Protein AF-A0A530L9T7-F1 (afdb_monomer)

Solvent-accessible surface area (backbone atoms only — not comparable to full-atom values): 3645 Å² total; per-residue (Å²): 111,66,67,59,52,52,54,54,50,52,55,51,52,53,52,41,52,52,28,51,75,72,74,41,85,75,87,82,74,62,88,94,47,65,69,63,60,48,51,50,52,50,51,52,55,64,65,47,48,88,64,51,76,70,66,84,77,117

Structure (mmCIF, N/CA/C/O backbone):
data_AF-A0A530L9T7-F1
#
_entry.id   AF-A0A530L9T7-F1
#
loop_
_atom_site.group_PDB
_atom_site.id
_atom_site.type_symbol
_atom_site.label_atom_id
_atom_site.label_alt_id
_atom_site.label_comp_id
_atom_site.label_asym_id
_atom_si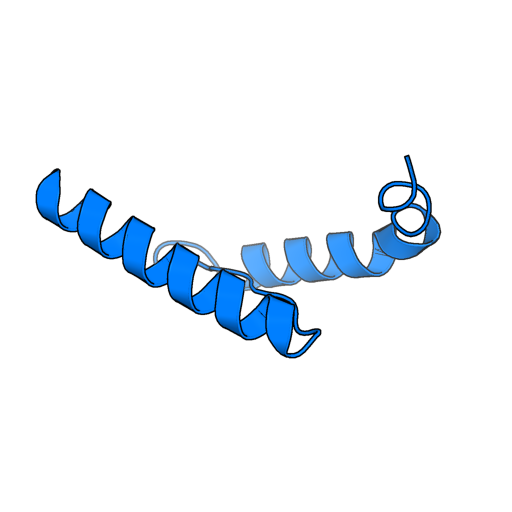te.label_entity_id
_atom_site.label_seq_id
_atom_site.pdbx_PDB_ins_code
_atom_site.Cartn_x
_atom_site.Cartn_y
_atom_site.Cartn_z
_atom_site.occupancy
_atom_site.B_iso_or_equiv
_atom_site.auth_seq_id
_atom_site.auth_comp_id
_atom_site.auth_asym_id
_atom_site.auth_atom_id
_atom_site.pdbx_PDB_model_num
ATOM 1 N N . GLY A 1 1 ? -13.869 -5.545 16.575 1.00 79.25 1 GLY A N 1
ATOM 2 C CA . GLY A 1 1 ? -12.466 -5.467 16.111 1.00 79.25 1 GLY A CA 1
ATOM 3 C C . GLY A 1 1 ? -12.204 -6.361 14.910 1.00 79.25 1 GLY A C 1
ATOM 4 O O . GLY A 1 1 ? -11.693 -5.892 13.903 1.00 79.25 1 GLY A O 1
ATOM 5 N N . GLU A 1 2 ? -12.540 -7.646 14.996 1.00 95.94 2 GLU A N 1
ATOM 6 C CA . GLU A 1 2 ? -12.361 -8.604 13.896 1.00 95.94 2 GLU A CA 1
ATOM 7 C C . GLU A 1 2 ? -13.208 -8.291 12.662 1.00 95.94 2 GLU A C 1
ATOM 9 O O . GLU A 1 2 ? -12.656 -8.192 11.573 1.00 95.94 2 GLU A O 1
ATOM 14 N N . GLU A 1 3 ? -14.495 -8.008 12.846 1.00 97.00 3 GLU A N 1
ATOM 15 C CA . GLU A 1 3 ? -15.401 -7.623 11.756 1.00 97.00 3 GLU A CA 1
ATOM 16 C C . GLU A 1 3 ? -14.894 -6.403 10.968 1.00 97.00 3 GLU A C 1
ATOM 18 O O . GLU A 1 3 ? -14.847 -6.419 9.741 1.00 97.00 3 GLU A O 1
ATOM 23 N N . TYR A 1 4 ? -14.381 -5.386 11.669 1.00 96.00 4 TYR A N 1
ATOM 24 C CA . TYR A 1 4 ? -13.732 -4.235 11.037 1.00 96.00 4 TYR A CA 1
ATOM 25 C C . TYR A 1 4 ? -12.511 -4.641 10.200 1.00 96.00 4 TYR A C 1
ATOM 27 O O . TYR A 1 4 ? -12.340 -4.159 9.082 1.00 96.00 4 TYR A O 1
ATOM 35 N N . ARG A 1 5 ? -11.663 -5.546 10.707 1.00 95.75 5 ARG A N 1
ATOM 36 C CA . ARG A 1 5 ? -10.490 -6.034 9.964 1.00 95.75 5 ARG A CA 1
ATOM 37 C C . ARG A 1 5 ? -10.897 -6.819 8.717 1.00 95.75 5 ARG A C 1
ATOM 39 O O . ARG A 1 5 ? -10.246 -6.657 7.687 1.00 95.75 5 ARG A O 1
ATOM 46 N N . LEU A 1 6 ? -11.959 -7.620 8.803 1.00 97.25 6 LEU A N 1
ATOM 47 C CA . LEU A 1 6 ? -12.507 -8.373 7.673 1.00 97.25 6 LEU A CA 1
ATOM 48 C C . LEU A 1 6 ? -13.042 -7.432 6.592 1.00 97.25 6 LEU A C 1
ATOM 50 O O . LEU A 1 6 ? -12.620 -7.529 5.439 1.00 97.25 6 LEU A O 1
ATOM 54 N N . LEU A 1 7 ? -13.877 -6.461 6.971 1.00 97.88 7 LEU A N 1
ATOM 55 C CA . LEU A 1 7 ? -14.404 -5.461 6.042 1.00 97.88 7 LEU A CA 1
ATOM 56 C C . LEU A 1 7 ? -13.280 -4.630 5.404 1.00 97.88 7 LEU A C 1
ATOM 58 O O . LEU A 1 7 ? -13.259 -4.408 4.192 1.00 97.88 7 LEU A O 1
ATOM 62 N N . TYR A 1 8 ? -12.302 -4.209 6.207 1.00 96.00 8 TYR A N 1
ATOM 63 C CA . TYR A 1 8 ? -11.142 -3.462 5.729 1.00 96.00 8 TYR A CA 1
ATOM 64 C C . TYR A 1 8 ? -10.286 -4.280 4.748 1.00 96.00 8 TYR A C 1
ATOM 66 O O . TYR A 1 8 ? -9.817 -3.750 3.738 1.00 96.00 8 TYR A O 1
ATOM 74 N N . ALA A 1 9 ? -10.095 -5.577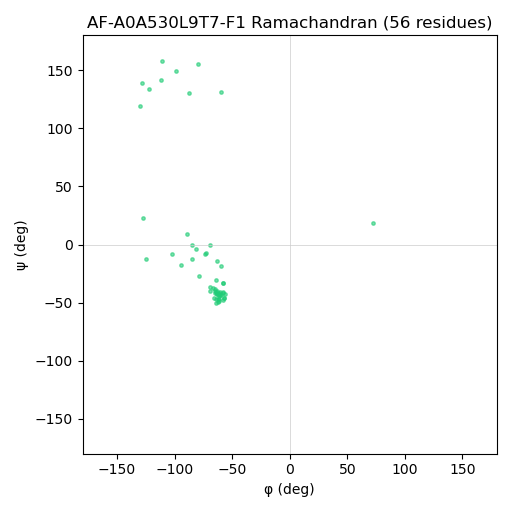 5.004 1.00 96.44 9 ALA A N 1
ATOM 75 C CA . ALA A 1 9 ? -9.391 -6.471 4.092 1.00 96.44 9 ALA A CA 1
ATOM 76 C C . ALA A 1 9 ? -10.156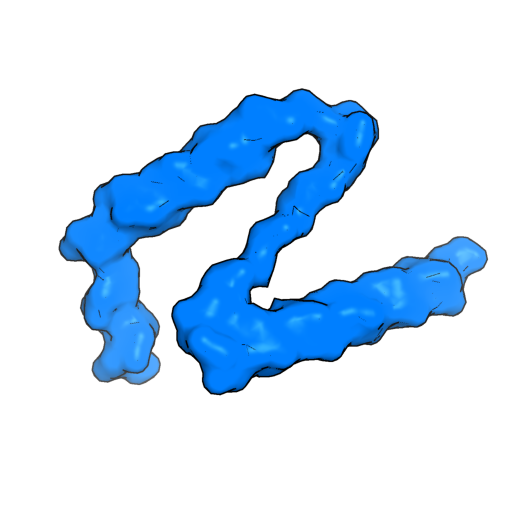 -6.664 2.774 1.00 96.44 9 ALA A C 1
ATOM 78 O O . ALA A 1 9 ? -9.547 -6.509 1.714 1.00 96.44 9 ALA A O 1
ATOM 79 N N . ALA A 1 10 ? -11.468 -6.913 2.833 1.00 98.00 10 ALA A N 1
ATOM 80 C CA . ALA A 1 10 ? -12.319 -7.087 1.655 1.00 98.00 10 ALA A CA 1
ATOM 81 C C . ALA A 1 10 ? -12.280 -5.852 0.742 1.00 98.00 10 ALA A C 1
ATOM 83 O O . ALA A 1 10 ? -11.981 -5.961 -0.447 1.00 98.00 10 ALA A O 1
ATOM 84 N N . ARG A 1 11 ? -12.435 -4.650 1.311 1.00 97.38 11 ARG A N 1
ATOM 85 C CA . ARG A 1 11 ? -12.339 -3.394 0.552 1.00 97.38 11 ARG A CA 1
ATOM 86 C C . ARG A 1 11 ? -10.985 -3.234 -0.148 1.00 97.38 11 ARG A C 1
ATOM 88 O O . ARG A 1 11 ? -10.919 -2.773 -1.286 1.00 97.38 11 ARG A O 1
ATOM 95 N N . ARG A 1 12 ? -9.882 -3.598 0.517 1.00 96.94 12 ARG A N 1
ATOM 96 C CA . ARG A 1 12 ? -8.548 -3.543 -0.107 1.00 96.94 12 ARG A CA 1
ATOM 97 C C . ARG A 1 12 ? -8.408 -4.542 -1.252 1.00 96.94 12 ARG A C 1
ATOM 99 O O . ARG A 1 12 ? -7.782 -4.208 -2.254 1.00 96.94 12 ARG A O 1
ATOM 106 N N . GLN A 1 13 ? -8.987 -5.733 -1.119 1.00 97.69 13 GLN A N 1
ATOM 107 C CA . GLN A 1 13 ? -8.990 -6.737 -2.184 1.00 97.69 13 GLN A CA 1
ATOM 108 C C . GLN A 1 13 ? -9.778 -6.259 -3.408 1.00 97.69 13 GLN A C 1
ATOM 110 O O . GLN A 1 13 ? -9.296 -6.413 -4.529 1.00 97.69 13 GLN A O 1
ATOM 115 N N . GLU A 1 14 ? -10.933 -5.619 -3.210 1.00 98.19 14 GLU A N 1
ATOM 116 C CA . GLU A 1 14 ? -11.715 -5.051 -4.315 1.00 98.19 14 GLU A CA 1
ATOM 117 C C . GLU A 1 14 ? -10.937 -3.975 -5.080 1.00 98.19 14 GLU A C 1
ATOM 119 O O . GLU A 1 14 ? -10.863 -4.026 -6.309 1.00 98.19 14 GLU A O 1
ATOM 124 N N . LEU A 1 15 ? -10.304 -3.033 -4.371 1.00 97.81 15 LEU A N 1
ATOM 125 C CA . LEU A 1 15 ? -9.489 -1.986 -4.997 1.00 97.81 15 LEU A CA 1
ATOM 126 C C . LEU A 1 15 ? -8.307 -2.573 -5.776 1.00 97.81 15 LEU A C 1
ATOM 128 O O . LEU A 1 15 ? -8.075 -2.188 -6.921 1.00 97.81 15 LEU A O 1
ATOM 132 N N . ALA A 1 16 ? -7.605 -3.551 -5.198 1.00 97.19 16 ALA A N 1
ATOM 133 C CA . ALA A 1 16 ? -6.508 -4.234 -5.877 1.00 97.19 16 ALA A CA 1
ATOM 134 C C . ALA A 1 16 ? -6.977 -4.944 -7.159 1.00 97.19 16 ALA A C 1
ATOM 136 O O . ALA A 1 16 ? -6.303 -4.875 -8.190 1.00 97.19 16 ALA A O 1
ATOM 137 N N . ALA A 1 17 ? -8.146 -5.591 -7.122 1.00 97.75 17 ALA A N 1
ATOM 138 C CA . ALA A 1 17 ? -8.732 -6.239 -8.290 1.00 97.75 17 ALA A CA 1
ATOM 139 C C . ALA A 1 17 ? -9.097 -5.226 -9.390 1.00 97.75 17 ALA A C 1
ATOM 141 O O . ALA A 1 17 ? -8.838 -5.489 -10.566 1.00 97.75 17 ALA A O 1
ATOM 142 N N . TRP A 1 18 ? -9.647 -4.062 -9.026 1.00 98.12 18 TRP A N 1
ATOM 143 C CA . TRP A 1 18 ? -9.923 -2.969 -9.965 1.00 98.12 18 TRP A CA 1
ATOM 144 C C . TRP A 1 18 ? -8.648 -2.432 -10.619 1.00 98.12 18 TRP A C 1
ATOM 146 O O . TRP A 1 18 ? -8.587 -2.369 -11.847 1.00 98.12 18 TRP A O 1
ATOM 156 N N . CYS A 1 19 ? -7.616 -2.118 -9.830 1.00 97.50 19 CYS A N 1
ATOM 157 C CA . CYS A 1 19 ? -6.326 -1.660 -10.352 1.00 97.50 19 CYS A CA 1
ATOM 158 C C . CYS A 1 19 ? -5.726 -2.683 -11.324 1.00 97.50 19 CYS A C 1
ATOM 160 O O . CYS A 1 19 ? -5.367 -2.321 -12.442 1.00 97.50 19 CYS A O 1
ATOM 162 N N . LYS A 1 20 ? -5.727 -3.973 -10.960 1.00 95.00 20 LYS A N 1
ATOM 163 C CA . LYS A 1 20 ? -5.218 -5.046 -11.826 1.00 95.00 20 LYS A CA 1
ATOM 164 C C . LYS A 1 20 ? -5.945 -5.106 -13.173 1.00 95.00 20 LYS A C 1
ATOM 166 O O . LYS A 1 20 ? -5.290 -5.276 -14.197 1.00 95.00 20 LYS A O 1
ATOM 171 N N . ARG A 1 21 ? -7.275 -4.947 -13.196 1.00 96.56 21 ARG A N 1
ATOM 172 C CA . ARG A 1 21 ? -8.054 -4.918 -14.452 1.00 96.56 21 ARG A CA 1
ATOM 173 C C . ARG A 1 21 ? -7.698 -3.735 -15.353 1.00 96.56 21 ARG A C 1
ATOM 175 O O . ARG A 1 21 ? -7.788 -3.870 -16.566 1.00 96.56 21 ARG A O 1
ATOM 182 N N . LEU A 1 22 ? -7.288 -2.610 -14.772 1.00 97.38 22 LEU A N 1
ATOM 183 C CA . LEU A 1 22 ? -6.845 -1.414 -15.497 1.00 97.38 22 LEU A CA 1
ATOM 184 C C . LEU A 1 22 ? -5.356 -1.462 -15.891 1.00 97.38 22 LEU A C 1
ATOM 186 O O . LEU A 1 22 ? -4.856 -0.519 -16.496 1.00 97.38 22 LEU A O 1
ATOM 190 N N . GLY A 1 23 ? -4.637 -2.535 -15.542 1.00 94.19 23 GLY A N 1
ATOM 191 C CA . GLY A 1 23 ? -3.186 -2.622 -15.728 1.00 94.19 23 GLY A CA 1
ATOM 192 C C . GLY A 1 23 ? -2.388 -1.749 -14.754 1.00 94.19 23 GLY A C 1
ATOM 193 O O . GLY A 1 23 ? -1.229 -1.444 -15.012 1.00 94.19 23 GLY A O 1
ATOM 194 N N . TRP A 1 24 ? -2.997 -1.321 -13.647 1.00 94.38 24 TRP A N 1
ATOM 195 C CA . TRP A 1 24 ? -2.368 -0.484 -12.625 1.00 94.38 24 TRP A CA 1
ATOM 196 C C . TRP A 1 24 ? -1.876 -1.320 -11.442 1.00 94.38 24 TRP A C 1
ATOM 198 O O . TRP A 1 24 ? -2.479 -2.333 -11.073 1.00 94.38 24 TRP A O 1
ATOM 208 N N . SER A 1 25 ? -0.800 -0.863 -10.801 1.00 91.38 25 SER A N 1
ATOM 209 C CA . SER A 1 25 ? -0.342 -1.399 -9.519 1.00 91.38 25 SER A CA 1
ATOM 210 C C . SER A 1 25 ? -1.166 -0.830 -8.355 1.00 91.38 25 SER A C 1
ATOM 212 O O . SER A 1 25 ? -1.765 0.241 -8.452 1.00 91.38 25 SER A O 1
ATOM 214 N N . PHE A 1 26 ? -1.218 -1.561 -7.238 1.00 93.94 26 PHE A N 1
ATOM 215 C CA . PHE A 1 26 ? -1.905 -1.140 -6.016 1.00 93.94 26 PHE A CA 1
ATOM 216 C C . PHE A 1 26 ? -0.977 -1.304 -4.811 1.00 93.9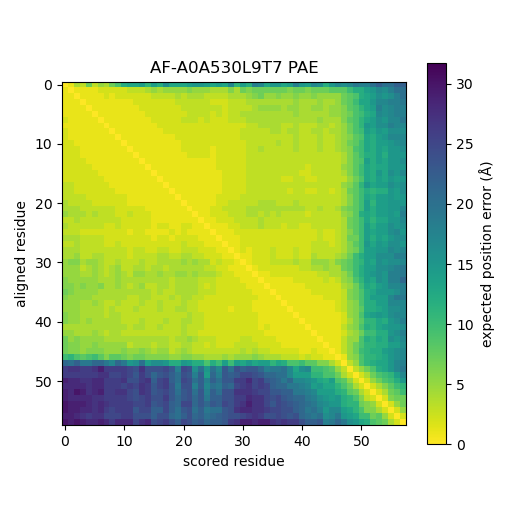4 26 PHE A C 1
ATOM 218 O O . PHE A 1 26 ? -0.564 -2.418 -4.491 1.00 93.94 26 PHE A O 1
ATOM 225 N N . THR A 1 27 ? -0.684 -0.197 -4.127 1.00 93.44 27 THR A N 1
ATOM 226 C CA . THR A 1 27 ? 0.196 -0.161 -2.952 1.00 93.44 27 THR A CA 1
ATOM 227 C C . THR A 1 27 ? -0.508 0.540 -1.800 1.00 93.44 27 THR A C 1
ATOM 229 O O . THR A 1 27 ? -1.154 1.567 -1.988 1.00 93.44 27 THR A O 1
ATOM 232 N N . VAL A 1 28 ? -0.360 0.001 -0.589 1.00 93.25 28 VAL A N 1
ATOM 233 C CA . VAL A 1 28 ? -0.922 0.584 0.635 1.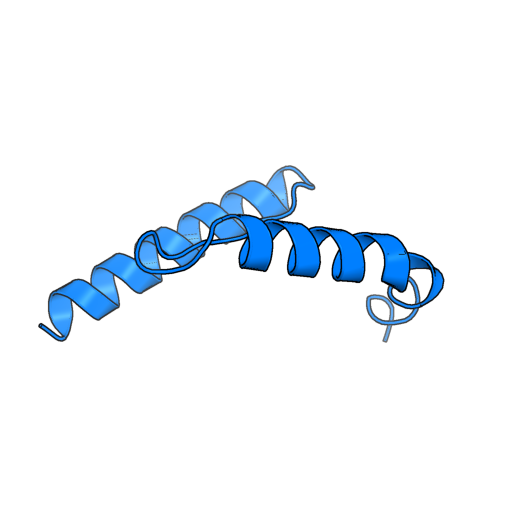00 93.25 28 VAL A CA 1
ATOM 234 C C . VAL A 1 28 ? 0.182 1.102 1.552 1.00 93.25 28 VAL A C 1
ATOM 236 O O . VAL A 1 28 ? 1.220 0.461 1.716 1.00 93.25 28 VAL A O 1
ATOM 239 N N . ASN A 1 29 ? -0.066 2.243 2.188 1.00 94.00 29 ASN A N 1
ATOM 240 C CA . ASN A 1 29 ? 0.747 2.783 3.272 1.00 94.00 29 ASN A CA 1
ATOM 241 C C . ASN A 1 29 ? -0.152 2.967 4.498 1.00 94.00 29 ASN A C 1
ATOM 243 O O . ASN A 1 29 ? -1.276 3.452 4.375 1.00 94.00 29 ASN A O 1
ATOM 247 N N . HIS A 1 30 ? 0.324 2.531 5.661 1.00 92.12 30 HIS A N 1
ATOM 248 C CA . HIS A 1 30 ? -0.354 2.825 6.916 1.00 92.12 30 HIS A CA 1
ATOM 249 C C . HIS A 1 30 ? 0.169 4.167 7.432 1.00 92.12 30 HIS A C 1
ATOM 251 O O . HIS A 1 30 ? 1.380 4.368 7.483 1.00 92.12 30 HIS A O 1
ATOM 257 N N . THR A 1 31 ? -0.732 5.078 7.799 1.00 91.44 31 THR A N 1
ATOM 258 C CA . THR A 1 31 ? -0.403 6.482 8.108 1.00 91.44 31 THR A CA 1
ATOM 259 C C . THR A 1 31 ? 0.321 6.675 9.440 1.00 91.44 31 THR A C 1
ATOM 261 O O . THR A 1 31 ? 0.763 7.776 9.738 1.00 91.44 31 THR A O 1
ATOM 264 N N . ASP A 1 32 ? 0.442 5.616 10.243 1.00 95.94 32 ASP A N 1
ATOM 265 C CA . ASP A 1 32 ? 1.303 5.578 11.434 1.00 95.94 32 ASP A CA 1
ATOM 266 C C . ASP A 1 32 ? 2.780 5.298 11.091 1.00 95.94 32 ASP A C 1
ATOM 268 O O . ASP A 1 32 ? 3.632 5.315 11.978 1.00 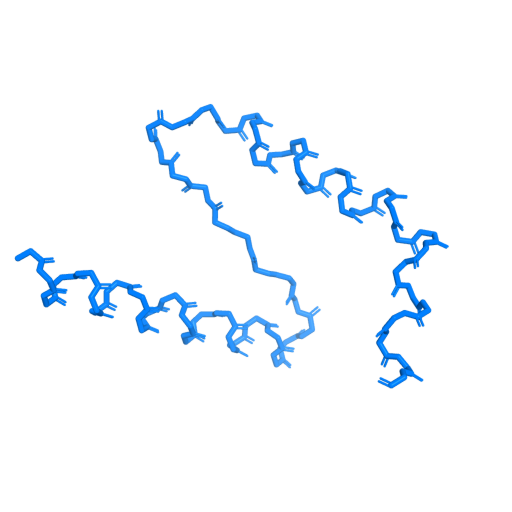95.94 32 ASP A O 1
ATOM 272 N N . ARG A 1 33 ? 3.094 5.044 9.814 1.00 93.31 33 ARG A N 1
ATOM 273 C CA . ARG A 1 33 ? 4.453 4.863 9.301 1.00 93.31 33 ARG A CA 1
ATOM 274 C C . ARG A 1 33 ? 4.846 6.027 8.418 1.00 93.31 33 ARG A C 1
ATOM 276 O O . ARG A 1 33 ? 4.010 6.693 7.810 1.00 93.31 33 ARG A O 1
ATOM 283 N N . LEU A 1 34 ? 6.154 6.216 8.274 1.00 97.06 34 LEU A N 1
ATOM 284 C CA . LEU A 1 34 ? 6.684 7.204 7.349 1.00 97.06 34 LEU A CA 1
ATOM 285 C C . LEU A 1 34 ? 6.223 6.889 5.922 1.00 97.06 34 LEU A C 1
ATOM 287 O O . LEU A 1 34 ? 6.375 5.769 5.429 1.00 97.06 34 LEU A O 1
ATOM 291 N N . ALA A 1 35 ? 5.712 7.903 5.225 1.00 93.50 35 ALA A N 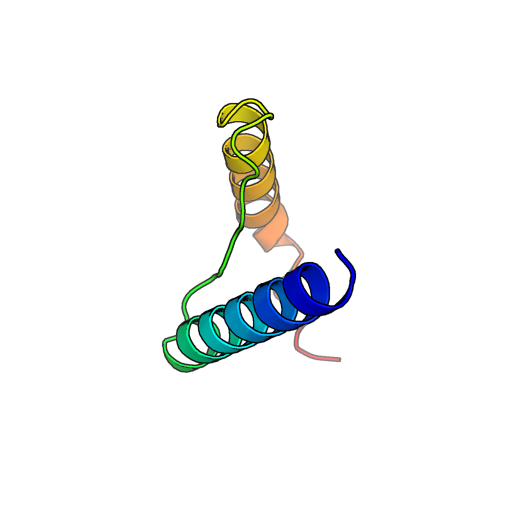1
ATOM 292 C CA . ALA A 1 35 ? 5.353 7.781 3.814 1.00 93.50 35 ALA A CA 1
ATOM 293 C C . ALA A 1 35 ? 6.562 7.355 2.959 1.00 93.50 35 ALA A C 1
ATOM 295 O O . ALA A 1 35 ? 6.418 6.581 2.010 1.00 93.50 35 ALA A O 1
ATOM 296 N N . SER A 1 36 ? 7.768 7.791 3.345 1.00 95.50 36 SER A N 1
ATOM 297 C CA . SER A 1 36 ? 9.023 7.415 2.692 1.00 95.50 36 SER A CA 1
ATOM 298 C C . SER A 1 36 ? 9.257 5.903 2.668 1.00 95.50 36 SER A C 1
ATOM 300 O O . SER A 1 36 ? 9.779 5.407 1.675 1.00 95.50 36 SER A O 1
ATOM 302 N N . GLU A 1 37 ? 8.811 5.140 3.674 1.00 94.12 37 GLU A N 1
ATOM 303 C CA . GLU A 1 37 ? 8.931 3.675 3.649 1.00 94.12 37 GLU A CA 1
ATOM 304 C C . GLU A 1 37 ? 8.168 3.058 2.473 1.00 94.12 37 GLU A C 1
ATOM 306 O O . GLU A 1 37 ? 8.667 2.142 1.819 1.00 94.12 37 GLU A O 1
ATOM 311 N N . ALA A 1 38 ? 6.955 3.545 2.192 1.00 93.75 38 ALA A N 1
ATOM 3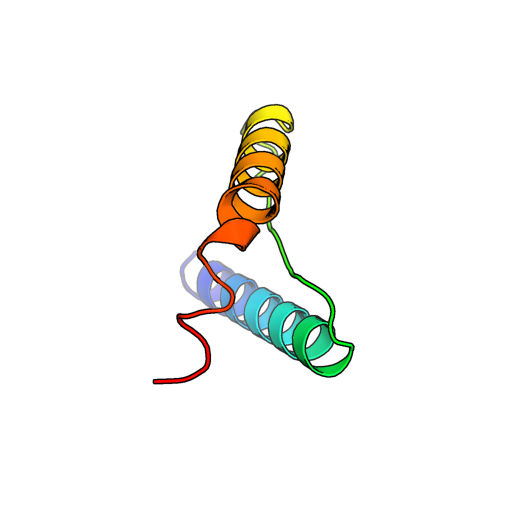12 C CA . ALA A 1 38 ? 6.179 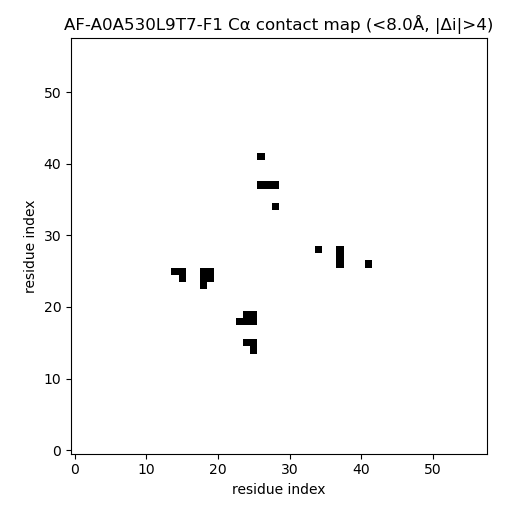3.057 1.056 1.00 93.75 38 ALA A CA 1
ATOM 313 C C . ALA A 1 38 ? 6.816 3.478 -0.271 1.00 93.75 38 ALA A C 1
ATOM 315 O O . ALA A 1 38 ? 6.900 2.659 -1.185 1.00 93.75 38 ALA A O 1
ATOM 316 N N . LEU A 1 39 ? 7.323 4.711 -0.354 1.00 93.69 39 LEU A N 1
ATOM 317 C CA . LEU A 1 39 ? 8.007 5.206 -1.550 1.00 93.69 39 LEU A CA 1
ATOM 318 C C . LEU A 1 39 ? 9.282 4.411 -1.855 1.00 93.69 39 LEU A C 1
ATOM 320 O O . LEU A 1 39 ? 9.489 4.025 -3.001 1.00 93.69 39 LEU A O 1
ATOM 324 N N . VAL A 1 40 ? 10.097 4.088 -0.845 1.00 94.00 40 VAL A N 1
ATOM 325 C CA . VAL A 1 40 ? 11.296 3.252 -1.024 1.00 94.00 40 VAL A CA 1
ATOM 326 C C . VAL A 1 40 ? 10.916 1.852 -1.500 1.00 94.00 40 VAL A C 1
ATOM 328 O O . VAL A 1 40 ? 11.544 1.336 -2.419 1.00 94.00 40 VAL A O 1
ATOM 331 N N . ARG A 1 41 ? 9.870 1.232 -0.940 1.00 89.62 41 ARG A N 1
ATOM 332 C CA . ARG A 1 41 ? 9.404 -0.091 -1.400 1.00 89.62 41 ARG A CA 1
ATOM 333 C C . ARG A 1 41 ? 8.941 -0.063 -2.854 1.00 89.62 41 ARG A C 1
ATOM 335 O O . ARG A 1 41 ? 9.278 -0.977 -3.600 1.00 89.62 41 ARG A O 1
ATOM 342 N N . ILE A 1 42 ? 8.210 0.979 -3.255 1.00 91.81 42 ILE A N 1
ATOM 343 C CA . ILE A 1 42 ? 7.800 1.183 -4.651 1.00 91.81 42 ILE A CA 1
ATOM 344 C C . ILE A 1 42 ? 9.033 1.342 -5.538 1.00 91.81 42 ILE A C 1
ATOM 346 O O . ILE A 1 42 ? 9.145 0.649 -6.544 1.00 91.81 42 ILE A O 1
ATOM 350 N N . HIS A 1 43 ? 9.982 2.192 -5.140 1.00 92.56 43 HIS A N 1
ATOM 351 C CA . HIS A 1 43 ? 11.224 2.387 -5.880 1.00 92.56 43 HIS A CA 1
ATOM 352 C C . HIS A 1 43 ? 11.985 1.068 -6.060 1.00 92.56 43 HIS A C 1
ATOM 354 O O . HIS A 1 43 ? 12.393 0.747 -7.169 1.00 92.56 43 HIS A O 1
ATOM 360 N N . MET A 1 44 ? 12.119 0.262 -5.005 1.00 90.44 44 MET A N 1
ATOM 361 C CA . MET A 1 44 ? 12.777 -1.044 -5.096 1.00 90.44 44 MET A CA 1
ATOM 362 C C . MET A 1 44 ? 12.014 -2.018 -5.992 1.00 90.44 44 MET A C 1
ATOM 364 O O . MET A 1 44 ? 12.645 -2.729 -6.765 1.00 90.44 44 MET A O 1
ATOM 368 N N . ALA A 1 45 ? 10.680 -2.042 -5.931 1.00 85.94 45 ALA A N 1
ATOM 369 C CA . ALA A 1 45 ? 9.870 -2.889 -6.803 1.00 85.94 45 ALA A CA 1
ATOM 370 C C . ALA A 1 45 ? 10.053 -2.514 -8.282 1.00 85.94 45 ALA A C 1
ATOM 372 O O . ALA A 1 45 ? 10.319 -3.393 -9.093 1.00 85.94 45 ALA A O 1
ATOM 373 N N . MET A 1 46 ? 10.000 -1.220 -8.610 1.00 86.69 46 MET A N 1
ATOM 374 C CA . MET A 1 46 ? 10.168 -0.717 -9.979 1.00 86.69 46 MET A CA 1
ATOM 375 C C . MET A 1 46 ? 11.601 -0.883 -10.499 1.00 86.69 46 MET A C 1
ATOM 377 O O . MET A 1 46 ? 11.807 -1.188 -11.667 1.00 86.69 46 MET A O 1
ATOM 381 N N . THR A 1 47 ? 12.612 -0.712 -9.647 1.00 86.62 47 THR A N 1
ATOM 382 C CA . THR A 1 47 ? 14.020 -0.863 -10.052 1.00 86.62 47 THR A CA 1
ATOM 383 C C . THR A 1 47 ? 14.431 -2.339 -10.129 1.00 86.62 47 THR A C 1
ATOM 385 O O . THR A 1 47 ? 15.278 -2.711 -10.939 1.00 86.62 47 THR A O 1
ATOM 388 N N . ALA A 1 48 ? 13.790 -3.219 -9.351 1.00 69.81 48 ALA A N 1
ATOM 389 C CA . ALA A 1 48 ? 13.964 -4.666 -9.458 1.00 69.81 48 ALA A CA 1
ATOM 390 C C . ALA A 1 48 ? 13.283 -5.277 -10.701 1.00 69.81 48 ALA A C 1
ATOM 392 O O . ALA A 1 48 ? 13.514 -6.452 -10.991 1.00 69.81 48 ALA A O 1
ATOM 393 N N . GLU A 1 49 ? 12.480 -4.524 -11.467 1.00 55.03 49 GLU A N 1
ATOM 394 C CA . GLU A 1 49 ? 11.784 -5.002 -12.676 1.00 55.03 49 GLU A CA 1
ATOM 395 C C . GLU A 1 49 ? 12.695 -5.311 -13.878 1.00 55.03 49 GLU A C 1
ATOM 397 O O . GLU A 1 49 ? 12.222 -5.900 -14.847 1.00 55.03 49 GLU A O 1
ATOM 402 N N . GLY A 1 50 ? 14.017 -5.126 -13.775 1.00 52.59 50 GLY A N 1
ATOM 403 C CA . GLY A 1 50 ? 14.964 -5.884 -14.613 1.00 52.59 50 GLY A CA 1
ATOM 404 C C . GLY A 1 50 ? 14.931 -7.408 -14.362 1.00 52.59 50 GLY A C 1
ATOM 405 O O . GLY A 1 50 ? 15.450 -8.180 -15.160 1.00 52.59 50 GLY A O 1
ATOM 406 N N . SER A 1 51 ? 14.312 -7.862 -13.265 1.00 49.34 51 SER A N 1
ATOM 407 C CA . SER A 1 51 ? 14.289 -9.258 -12.798 1.00 49.34 51 SER A CA 1
ATOM 408 C C . SER A 1 51 ? 12.879 -9.842 -12.576 1.00 49.34 51 SER A C 1
ATOM 410 O O . SER A 1 51 ? 12.737 -11.055 -12.418 1.00 49.34 51 SER A O 1
ATOM 412 N N . PHE A 1 52 ? 11.809 -9.031 -12.567 1.00 50.00 52 PHE A N 1
ATOM 413 C CA . PHE A 1 52 ? 10.439 -9.514 -12.292 1.00 50.00 52 PHE A CA 1
ATOM 414 C C . PHE A 1 52 ? 9.618 -9.863 -13.549 1.00 50.00 52 PHE A C 1
ATOM 416 O O . PHE A 1 52 ? 8.686 -10.664 -13.460 1.00 50.00 52 PHE A O 1
ATOM 423 N N . ALA A 1 53 ? 10.020 -9.392 -14.739 1.00 49.75 53 ALA A N 1
ATOM 424 C CA . ALA A 1 53 ? 9.429 -9.825 -16.014 1.00 49.75 53 ALA A CA 1
ATOM 425 C C . ALA A 1 53 ? 9.571 -11.348 -16.271 1.00 49.75 53 ALA A C 1
ATOM 427 O O . ALA A 1 53 ? 8.812 -11.916 -17.053 1.00 49.75 53 ALA A O 1
ATOM 428 N N . GLY A 1 54 ? 10.491 -12.029 -15.572 1.00 42.50 54 GLY A N 1
ATOM 429 C CA . GLY A 1 54 ? 10.685 -13.482 -15.648 1.00 42.50 54 GLY A CA 1
ATOM 430 C C . GLY A 1 54 ? 9.779 -14.330 -14.743 1.00 42.50 54 GLY A C 1
ATOM 431 O O . GLY A 1 54 ? 9.720 -15.540 -14.935 1.00 42.50 54 GLY A O 1
ATOM 432 N N . ARG A 1 55 ? 9.060 -13.748 -13.767 1.00 47.50 55 ARG A N 1
ATOM 433 C CA . ARG A 1 55 ? 8.247 -14.522 -12.797 1.00 47.50 55 ARG A CA 1
ATOM 434 C C . ARG A 1 55 ? 6.742 -14.543 -13.069 1.00 47.50 55 ARG A C 1
ATOM 436 O O . ARG A 1 55 ? 6.036 -15.321 -12.443 1.00 47.50 55 ARG A O 1
ATOM 443 N N . ALA A 1 56 ? 6.251 -13.761 -14.029 1.00 48.62 56 ALA A N 1
ATOM 444 C CA . ALA A 1 56 ? 4.851 -13.807 -14.472 1.00 48.62 56 ALA A CA 1
ATOM 445 C C . ALA A 1 56 ? 4.595 -14.816 -15.619 1.00 48.62 56 ALA A C 1
ATOM 447 O O . ALA A 1 56 ? 3.519 -14.808 -16.214 1.00 48.62 56 ALA A O 1
ATOM 448 N N . ARG A 1 57 ? 5.587 -15.652 -15.964 1.00 41.91 57 ARG A N 1
ATOM 449 C CA . ARG A 1 57 ? 5.570 -16.590 -17.106 1.00 41.91 57 ARG A CA 1
ATOM 450 C C . ARG A 1 57 ? 5.923 -18.043 -16.728 1.00 41.91 57 ARG A C 1
ATOM 452 O O . ARG A 1 57 ? 6.327 -18.792 -17.612 1.00 41.91 57 ARG A O 1
ATOM 459 N N . ALA A 1 58 ? 5.766 -18.446 -15.467 1.00 34.44 58 ALA A N 1
ATOM 460 C CA . ALA A 1 58 ? 5.943 -19.836 -15.029 1.00 34.44 58 ALA A CA 1
ATOM 461 C C . ALA A 1 58 ? 4.683 -20.352 -14.332 1.00 34.44 58 ALA A C 1
ATOM 463 O O . ALA A 1 58 ? 4.109 -19.571 -13.537 1.00 34.44 58 ALA A O 1
#

Foldseek 3Di:
DVVVVVVVVVVLVVVQVVCVVVVHHDFDDDPVDDPVVRVVVVVCVVVCVVPCVVVVPD

Nearest PDB structures (foldseek):
  4lk2-assembly2_B  TM=4.889E-01  e=7.175E+00  Saccharomyces cerevisiae S288C

Mean predicted aligned error: 7.39 Å

Secondary structure (DSSP, 8-state):
-HHHHHHHHHHHHHHHHHHHHTT-------TTS-HHHHHHHHHHHHHTHHHHTTTS--

pLDDT: mean 85.71, std 18.35, range [34.44, 98.19]

Radius of gyration: 14.33 Å; Cα contacts (8 Å, |Δi|>4): 13; chains: 1; bounding box: 30×28×33 Å

Sequence (58 aa):
GEEYRLLYAARRQELAAWCKRLGWSFTVNHTDRLASEALVRIHMAMTAEGSFAGRARA